Protein AF-A0A392R7L0-F1 (afdb_monomer)

Secondary structure (DSSP, 8-state):
----PPPPPPTHHHHSPP-------TTSSHHHHHHHHHSS--TT----SS----S-----

InterPro domains:
  IPR027417 P-loop containing nucleoside triphosphate hydrolase [G3DSA:3.40.50.300] (20-60)
  IPR027417 P-loop containing nucleoside triphosphate hydrolase [SSF52540] (12-55)

Mean predicted aligned error: 7.88 Å

Foldseek 3Di:
DDDPDDDDDDPCVVVPDDDDDDDDDAPPCPLVVVCVVVVHHAPLRDDDPPRSDPDDDDDD

Solvent-accessible surface area (backbone atoms only — not comparable to full-atom values): 4534 Å² total; per-residue (Å²): 134,85,78,88,74,78,76,87,82,54,74,62,77,74,72,51,78,92,83,86,84,90,84,76,67,80,88,72,47,65,68,58,51,51,31,63,74,68,72,45,88,58,94,89,71,58,91,59,99,56,87,58,73,93,64,94,80,87,88,131

Radiu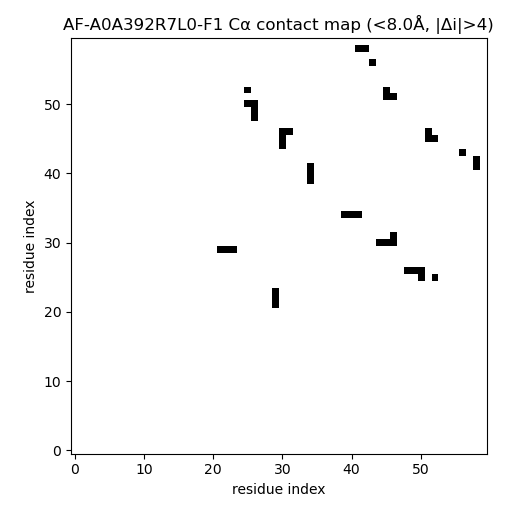s of gyration: 15.96 Å; Cα contacts (8 Å, |Δi|>4): 21; chains: 1; bounding box: 48×18×37 Å

pLDDT: mea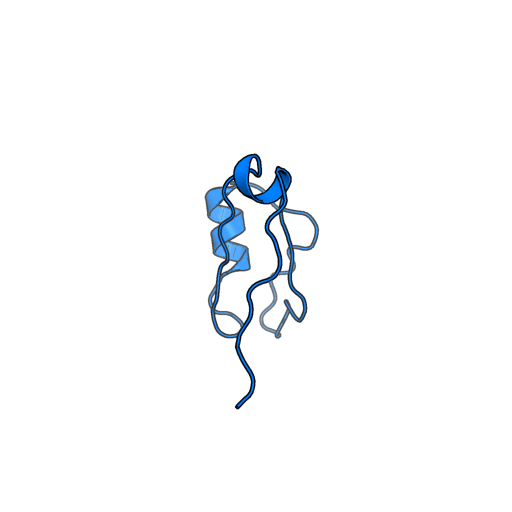n 80.87, std 12.76, range [46.25, 95.12]

Sequence (60 aa):
MMLLICPFQTDSDFDAKPMVMLLGQYSTGKTTFIKHLLRCEYPGAHIGPEPTTDRFVAVM

Structure (mmCIF, N/CA/C/O backbone):
data_AF-A0A392R7L0-F1
#
_entry.id   AF-A0A392R7L0-F1
#
loop_
_atom_site.group_PDB
_atom_site.id
_atom_site.type_symbol
_atom_site.label_atom_id
_atom_site.label_alt_id
_atom_site.label_comp_id
_atom_site.label_asym_id
_atom_site.label_entity_id
_atom_site.label_seq_id
_atom_site.pdbx_PDB_ins_code
_atom_site.Cartn_x
_atom_site.Cartn_y
_atom_site.Cartn_z
_atom_site.occupancy
_atom_site.B_iso_or_equiv
_atom_site.auth_seq_id
_atom_site.auth_comp_id
_atom_site.auth_asym_id
_atom_site.auth_atom_id
_atom_site.pdbx_PDB_model_num
ATOM 1 N N . MET A 1 1 ? 35.436 -7.809 -0.779 1.00 46.25 1 MET A N 1
ATOM 2 C CA . MET A 1 1 ? 34.850 -6.506 -1.152 1.00 46.25 1 MET A CA 1
ATOM 3 C C . MET A 1 1 ? 33.692 -6.785 -2.094 1.00 46.25 1 MET A C 1
ATOM 5 O O . MET A 1 1 ? 33.916 -7.016 -3.272 1.00 46.25 1 MET A O 1
ATOM 9 N N . MET A 1 2 ? 32.487 -6.939 -1.541 1.00 49.12 2 MET A N 1
ATOM 10 C CA . MET A 1 2 ? 31.290 -7.281 -2.310 1.00 49.12 2 MET A CA 1
ATOM 11 C C . MET A 1 2 ? 30.795 -5.998 -2.975 1.00 49.12 2 MET A C 1
ATOM 13 O O . MET A 1 2 ? 30.305 -5.105 -2.290 1.00 49.12 2 MET A O 1
ATOM 17 N N . LEU A 1 3 ? 31.039 -5.862 -4.279 1.00 62.34 3 LEU A N 1
ATOM 18 C CA . LEU A 1 3 ? 30.540 -4.731 -5.053 1.00 62.34 3 LEU A CA 1
ATOM 19 C C . LEU A 1 3 ? 29.012 -4.801 -5.054 1.00 62.34 3 LEU A C 1
ATOM 21 O O . LEU A 1 3 ? 28.428 -5.780 -5.515 1.00 62.34 3 LEU A O 1
ATOM 25 N N . LEU A 1 4 ? 28.382 -3.771 -4.500 1.00 65.06 4 LEU A N 1
ATOM 26 C CA . LEU A 1 4 ? 26.949 -3.543 -4.589 1.00 65.06 4 LEU A CA 1
ATOM 27 C C . LEU A 1 4 ? 26.647 -3.120 -6.036 1.00 65.06 4 LEU A C 1
ATOM 29 O O . LEU A 1 4 ? 26.712 -1.940 -6.367 1.00 65.06 4 LEU A O 1
ATOM 33 N N . ILE A 1 5 ? 26.423 -4.087 -6.925 1.00 72.69 5 ILE A N 1
ATOM 34 C CA . ILE A 1 5 ? 26.005 -3.816 -8.304 1.00 72.69 5 ILE A CA 1
ATOM 35 C C . ILE A 1 5 ? 24.476 -3.810 -8.310 1.00 72.69 5 ILE A C 1
ATOM 37 O O . ILE A 1 5 ? 23.854 -4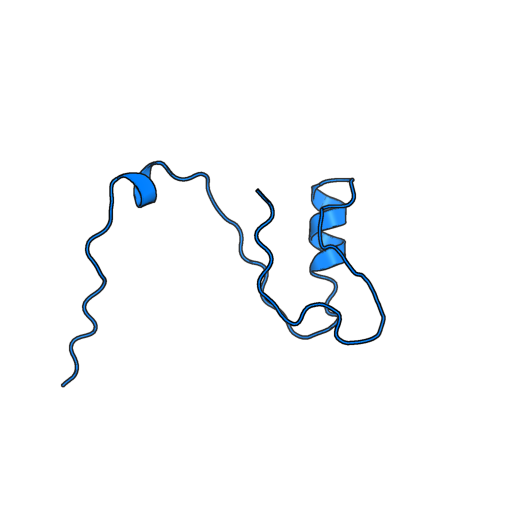.818 -7.974 1.00 72.69 5 ILE A O 1
ATOM 41 N N . CYS A 1 6 ? 23.867 -2.679 -8.663 1.00 80.62 6 CYS A N 1
ATOM 42 C CA . CYS A 1 6 ? 22.431 -2.630 -8.925 1.00 80.62 6 CYS A CA 1
ATOM 43 C C . CYS A 1 6 ? 22.136 -3.392 -10.230 1.00 80.62 6 CYS A C 1
ATOM 45 O O . CYS A 1 6 ? 22.906 -3.259 -11.185 1.00 80.62 6 CYS A O 1
ATOM 47 N N . PRO A 1 7 ? 21.061 -4.197 -10.296 1.00 84.81 7 PRO A N 1
ATOM 48 C CA . PRO A 1 7 ? 20.683 -4.891 -11.524 1.00 84.81 7 PRO A CA 1
ATOM 49 C C . PRO A 1 7 ? 20.416 -3.896 -12.662 1.00 84.81 7 PRO A C 1
ATOM 51 O O . PRO A 1 7 ? 20.049 -2.746 -12.416 1.00 84.81 7 PRO A O 1
ATOM 54 N N . PHE A 1 8 ? 20.595 -4.346 -13.910 1.00 87.88 8 PHE A N 1
ATOM 55 C CA . PHE A 1 8 ? 20.206 -3.555 -15.079 1.00 87.88 8 PHE A CA 1
ATOM 56 C C . PHE A 1 8 ? 18.710 -3.244 -15.013 1.00 87.88 8 PHE A C 1
ATOM 58 O O . PHE A 1 8 ? 17.897 -4.146 -14.815 1.00 87.88 8 PHE A O 1
ATOM 65 N N . GLN A 1 9 ? 18.375 -1.967 -15.172 1.00 90.06 9 GLN A N 1
ATOM 66 C CA . GLN A 1 9 ? 16.993 -1.510 -15.219 1.00 90.06 9 GLN A CA 1
ATOM 67 C C . GLN A 1 9 ? 16.366 -1.889 -16.560 1.00 90.06 9 GLN A C 1
ATOM 69 O O . GLN A 1 9 ? 17.040 -1.929 -17.593 1.00 90.06 9 GLN A O 1
ATOM 74 N N . THR A 1 10 ? 15.076 -2.177 -16.521 1.00 92.75 10 THR A N 1
ATOM 75 C CA . THR A 1 10 ? 14.247 -2.498 -17.681 1.00 92.75 10 THR A CA 1
ATOM 76 C C . THR A 1 10 ? 13.430 -1.276 -18.092 1.00 92.75 10 THR A C 1
ATOM 78 O O . THR A 1 10 ? 13.209 -0.385 -17.275 1.00 92.75 10 THR A O 1
ATOM 81 N N . ASP A 1 11 ? 12.928 -1.236 -19.329 1.00 94.38 11 ASP A N 1
ATOM 82 C CA . ASP A 1 11 ? 12.061 -0.136 -19.794 1.00 94.38 11 ASP A CA 1
ATOM 83 C C . ASP A 1 11 ? 10.831 0.051 -18.880 1.00 94.38 11 ASP A C 1
ATOM 85 O O . ASP A 1 11 ? 10.421 1.171 -18.579 1.00 94.38 11 ASP A O 1
ATOM 89 N N . SER A 1 12 ? 10.318 -1.052 -18.321 1.00 92.69 12 SER A N 1
ATOM 90 C CA . SER A 1 12 ? 9.221 -1.054 -17.348 1.00 92.69 12 SER A CA 1
ATOM 91 C C . SER A 1 12 ? 9.506 -0.229 -16.090 1.00 92.69 12 SER A C 1
ATOM 93 O O . SER A 1 12 ? 8.565 0.295 -15.500 1.00 92.69 12 SER A O 1
ATOM 95 N N . ASP A 1 13 ? 10.767 -0.095 -15.665 1.00 90.62 13 ASP A N 1
ATOM 96 C CA . ASP A 1 13 ? 11.129 0.706 -14.487 1.00 90.62 13 ASP A CA 1
ATOM 97 C C . ASP A 1 13 ? 10.945 2.214 -14.735 1.00 90.62 13 ASP A C 1
ATOM 99 O O . ASP A 1 13 ? 10.799 2.983 -13.782 1.00 90.62 13 ASP A O 1
ATOM 103 N N . PHE A 1 14 ? 10.926 2.637 -16.003 1.00 92.75 14 PHE A N 1
ATOM 104 C CA . PHE A 1 14 ? 10.733 4.029 -16.413 1.00 92.75 14 PHE A CA 1
ATOM 105 C C . PHE A 1 14 ? 9.273 4.336 -16.759 1.00 92.75 14 PHE A C 1
ATOM 107 O O . PHE A 1 14 ? 8.791 5.427 -16.455 1.00 92.75 14 PHE A O 1
ATOM 114 N N . ASP A 1 15 ? 8.566 3.369 -17.345 1.00 95.12 15 ASP A N 1
ATOM 115 C CA . ASP A 1 15 ? 7.165 3.524 -17.758 1.00 95.12 15 ASP A CA 1
ATOM 116 C C . ASP A 1 15 ? 6.155 3.219 -16.635 1.00 95.12 15 ASP A C 1
ATOM 118 O O . ASP A 1 15 ? 4.958 3.504 -16.764 1.00 95.12 15 ASP A O 1
ATOM 122 N N . ALA A 1 16 ? 6.601 2.621 -15.525 1.00 93.38 16 ALA A N 1
ATOM 123 C CA . ALA A 1 16 ? 5.732 2.271 -14.408 1.00 93.38 16 ALA A CA 1
ATOM 124 C C . ALA A 1 16 ? 5.039 3.496 -13.789 1.00 93.38 16 ALA A C 1
ATOM 126 O O . ALA A 1 16 ? 5.606 4.579 -13.632 1.00 93.38 16 ALA A O 1
ATOM 127 N N . LYS A 1 17 ? 3.790 3.298 -13.347 1.00 94.06 17 LYS A N 1
ATOM 128 C CA . LYS A 1 17 ? 3.080 4.301 -12.545 1.00 94.06 17 LYS A CA 1
ATOM 129 C C . LYS A 1 17 ? 3.858 4.574 -11.250 1.00 94.06 17 LYS A C 1
ATOM 131 O O . LYS A 1 17 ? 4.382 3.629 -10.657 1.00 94.06 17 LYS A O 1
ATOM 136 N N . PRO A 1 18 ? 3.884 5.825 -10.757 1.00 92.88 18 PRO A N 1
ATOM 137 C CA . PRO A 1 18 ? 4.538 6.138 -9.494 1.00 92.88 18 PRO A CA 1
ATOM 138 C C . PRO A 1 18 ? 3.910 5.334 -8.350 1.00 92.88 18 PRO A C 1
ATOM 140 O O . PRO A 1 18 ? 2.687 5.256 -8.228 1.00 92.88 18 PRO A O 1
ATOM 143 N N . MET A 1 19 ? 4.759 4.754 -7.503 1.00 93.56 19 MET A N 1
ATOM 144 C CA . MET A 1 19 ? 4.350 3.921 -6.372 1.00 93.56 19 MET A CA 1
ATOM 145 C C . MET A 1 19 ? 4.664 4.613 -5.044 1.00 93.56 19 MET A C 1
A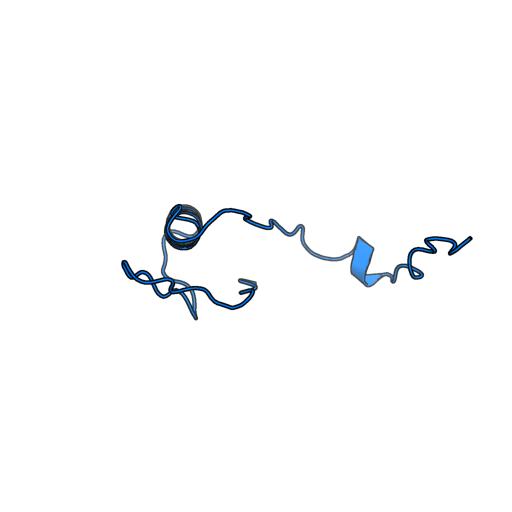TOM 147 O O . MET A 1 19 ? 5.700 5.260 -4.896 1.00 93.56 19 MET A O 1
ATOM 151 N N . VAL A 1 20 ? 3.781 4.444 -4.057 1.00 92.56 20 VAL A N 1
ATOM 152 C CA . VAL A 1 20 ? 3.966 4.953 -2.691 1.00 92.56 20 VAL A CA 1
ATOM 153 C C . VAL A 1 20 ? 4.016 3.776 -1.724 1.00 92.56 20 VAL A C 1
ATOM 155 O O . VAL A 1 20 ? 3.070 2.998 -1.636 1.00 92.56 20 VAL A O 1
ATOM 158 N N . MET A 1 21 ? 5.111 3.661 -0.972 1.00 91.94 21 MET A N 1
ATOM 159 C CA . MET A 1 21 ? 5.286 2.638 0.058 1.00 91.94 21 MET A CA 1
ATOM 160 C C . MET A 1 21 ? 5.071 3.249 1.445 1.00 91.94 21 MET A C 1
ATOM 162 O O . MET A 1 21 ? 5.787 4.164 1.845 1.00 91.94 21 MET A O 1
ATOM 166 N N . LEU A 1 22 ? 4.100 2.730 2.199 1.00 88.81 22 LEU A N 1
ATOM 167 C CA . LEU A 1 22 ? 3.865 3.147 3.583 1.00 88.81 22 LEU A CA 1
ATOM 168 C C . LEU A 1 22 ? 4.613 2.227 4.548 1.00 88.81 22 LEU A C 1
ATOM 170 O O . LEU A 1 22 ? 4.296 1.045 4.672 1.00 88.81 22 LEU A O 1
ATOM 174 N N . LEU A 1 23 ? 5.580 2.793 5.267 1.00 88.31 23 LEU A N 1
ATOM 175 C CA . LEU A 1 23 ? 6.354 2.111 6.302 1.00 88.31 23 LEU A CA 1
ATOM 176 C C . LEU A 1 23 ? 5.878 2.535 7.694 1.00 88.31 23 LEU A C 1
ATOM 178 O O . LEU A 1 23 ? 5.534 3.691 7.925 1.00 88.31 23 LEU A O 1
ATOM 182 N N . GLY A 1 24 ? 5.870 1.601 8.641 1.00 86.25 24 GLY A N 1
ATOM 183 C CA . GLY A 1 24 ? 5.520 1.887 10.031 1.00 86.25 24 GLY A CA 1
ATOM 184 C C . GLY A 1 24 ? 5.256 0.622 10.837 1.00 86.25 24 GLY A C 1
ATOM 185 O O . GLY A 1 24 ? 4.890 -0.409 10.270 1.00 86.25 24 GLY A O 1
ATOM 186 N N . GLN A 1 25 ? 5.409 0.717 12.158 1.00 82.69 25 GLN A N 1
ATOM 187 C CA . GLN A 1 25 ? 5.166 -0.376 13.108 1.00 82.69 25 GLN A CA 1
ATOM 188 C C . GLN A 1 25 ? 3.714 -0.879 13.060 1.00 82.69 25 GLN A C 1
ATOM 190 O O . GLN A 1 25 ? 2.844 -0.282 12.419 1.00 82.69 25 GLN A O 1
ATOM 195 N N . TYR A 1 26 ? 3.436 -2.002 13.716 1.00 79.25 26 TYR A N 1
ATOM 196 C CA . TYR A 1 26 ? 2.078 -2.536 13.799 1.00 79.25 26 TYR A CA 1
ATOM 197 C C . TYR A 1 26 ? 1.092 -1.504 14.360 1.00 79.25 26 TYR A C 1
ATOM 199 O O . TYR A 1 26 ? 1.440 -0.671 15.193 1.00 79.25 26 TYR A O 1
ATOM 207 N N . SER A 1 27 ? -0.139 -1.544 13.849 1.00 77.06 27 SER A N 1
ATOM 208 C CA . SER A 1 27 ? -1.261 -0.728 14.331 1.00 77.06 27 SER A CA 1
ATOM 209 C C . SER A 1 27 ? -1.069 0.799 1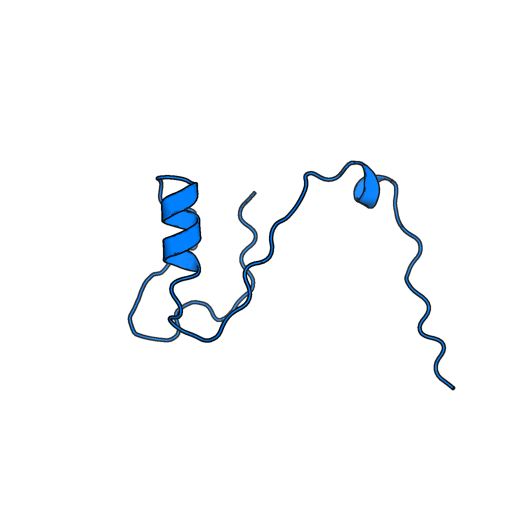4.272 1.00 77.06 27 SER A C 1
ATOM 211 O O . SER A 1 27 ? -1.838 1.540 14.872 1.00 77.06 27 SER A O 1
ATOM 213 N N . THR A 1 28 ? -0.128 1.304 13.464 1.00 85.69 28 THR A N 1
ATOM 214 C CA . THR A 1 28 ? 0.068 2.752 13.226 1.00 85.69 28 THR A CA 1
ATOM 215 C C . THR A 1 28 ? -0.895 3.366 12.195 1.00 85.69 28 THR A C 1
ATOM 217 O O . THR A 1 28 ? -0.651 4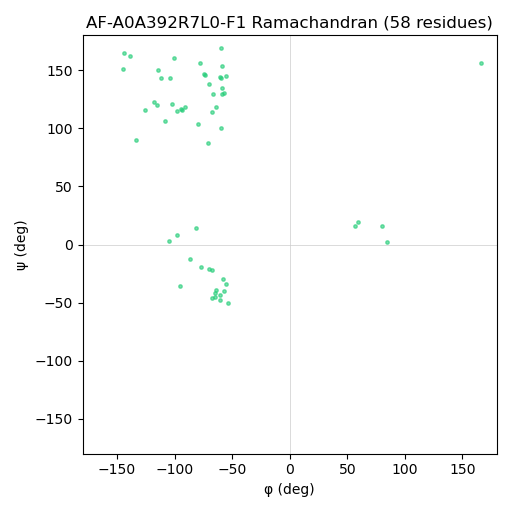.459 11.694 1.00 85.69 28 THR A O 1
ATOM 220 N N . GLY A 1 29 ? -1.974 2.669 11.821 1.00 87.06 29 GLY A N 1
ATOM 221 C CA . GLY A 1 29 ? -3.016 3.216 10.940 1.00 87.06 29 GLY A CA 1
ATOM 222 C C . GLY A 1 29 ? -2.717 3.213 9.433 1.00 87.06 29 GLY A C 1
ATOM 223 O O . GLY A 1 29 ? -3.427 3.881 8.690 1.00 87.06 29 GLY A O 1
ATOM 224 N N . LYS A 1 30 ? -1.724 2.450 8.950 1.00 89.25 30 LYS A N 1
ATOM 225 C CA . LYS A 1 30 ? -1.375 2.356 7.511 1.00 89.25 30 LYS A CA 1
ATOM 226 C C . LYS A 1 30 ? -2.574 1.983 6.622 1.00 89.25 30 LYS A C 1
ATOM 228 O O . LYS A 1 30 ? -2.867 2.684 5.660 1.00 89.25 30 LYS A O 1
ATOM 233 N N . THR A 1 31 ? -3.307 0.928 6.984 1.00 86.62 31 THR A N 1
ATOM 234 C CA . THR A 1 31 ? -4.520 0.475 6.276 1.00 86.62 31 THR A CA 1
ATOM 235 C C . THR A 1 31 ? -5.604 1.554 6.275 1.00 86.62 31 THR A C 1
ATOM 237 O O . THR A 1 31 ? -6.203 1.849 5.243 1.00 86.62 31 THR A O 1
ATOM 240 N N . THR A 1 32 ? -5.806 2.212 7.420 1.00 89.06 32 THR A N 1
ATOM 241 C CA . THR A 1 32 ? -6.768 3.311 7.570 1.00 89.06 32 THR A CA 1
ATOM 242 C C . THR A 1 32 ? -6.396 4.514 6.707 1.00 89.06 32 THR A C 1
ATOM 244 O O . THR A 1 32 ? -7.275 5.133 6.114 1.00 89.06 32 THR A O 1
ATOM 247 N N . PHE A 1 33 ? -5.106 4.835 6.595 1.00 91.25 33 PHE A N 1
ATOM 248 C CA . PHE A 1 33 ? -4.620 5.931 5.762 1.00 91.25 33 PHE A CA 1
ATOM 249 C C . PHE A 1 33 ? -4.888 5.674 4.274 1.00 91.25 33 PHE A C 1
ATOM 251 O O . PHE A 1 33 ? -5.419 6.549 3.593 1.00 91.25 33 PHE A O 1
ATOM 258 N N . ILE A 1 34 ? -4.620 4.457 3.785 1.00 90.06 34 ILE A N 1
ATOM 259 C CA . ILE A 1 34 ? -4.943 4.066 2.402 1.00 90.06 34 ILE A CA 1
ATOM 260 C C . ILE A 1 34 ? -6.453 4.172 2.157 1.00 90.06 34 ILE A C 1
ATOM 262 O O . ILE A 1 34 ? -6.873 4.812 1.194 1.00 90.06 34 ILE A O 1
ATOM 266 N N . LYS A 1 35 ? -7.278 3.626 3.060 1.00 89.69 35 LYS A N 1
ATOM 267 C CA . LYS A 1 35 ? -8.743 3.742 2.982 1.00 89.69 35 LYS A CA 1
ATOM 268 C C . LYS A 1 35 ? -9.205 5.203 2.954 1.00 89.69 35 LYS A C 1
ATOM 270 O O . LYS A 1 35 ? -10.125 5.543 2.216 1.00 89.69 35 LYS A O 1
ATOM 275 N N . HIS A 1 36 ? -8.579 6.077 3.740 1.00 91.88 36 HIS A N 1
ATOM 276 C CA . HIS A 1 36 ? -8.913 7.500 3.760 1.00 91.88 36 HIS A CA 1
ATOM 277 C C . HIS A 1 36 ? -8.598 8.186 2.422 1.00 91.88 36 HIS A C 1
ATOM 279 O O . HIS A 1 36 ? -9.416 8.967 1.934 1.00 91.88 36 HIS A O 1
ATOM 285 N N . LEU A 1 37 ? -7.457 7.859 1.806 1.00 91.69 37 LEU A N 1
ATOM 286 C CA . LEU A 1 37 ? -7.072 8.384 0.494 1.00 91.69 37 LEU A CA 1
ATOM 287 C C . LEU A 1 37 ? -7.984 7.873 -0.628 1.00 91.69 37 LEU A C 1
ATOM 289 O O . LEU A 1 37 ? -8.445 8.664 -1.448 1.00 91.69 37 LEU A O 1
ATOM 293 N N . LEU A 1 38 ? -8.268 6.569 -0.647 1.00 89.56 38 LEU A N 1
ATOM 294 C CA . LEU A 1 38 ? -9.094 5.936 -1.681 1.00 89.56 38 LEU A CA 1
ATOM 295 C C . LEU A 1 38 ? -10.596 6.195 -1.493 1.00 89.56 38 LEU A C 1
ATOM 297 O O . LEU A 1 38 ? -11.370 6.042 -2.434 1.00 89.56 38 LEU A O 1
ATOM 301 N N . ARG A 1 39 ? -11.016 6.590 -0.283 1.00 91.12 39 ARG A N 1
ATOM 302 C CA . ARG A 1 39 ? -12.422 6.749 0.138 1.00 91.12 39 ARG A CA 1
ATOM 303 C C . ARG A 1 39 ? -13.272 5.479 -0.017 1.00 91.12 39 ARG A C 1
ATOM 305 O O . ARG A 1 39 ? -14.497 5.549 0.051 1.00 91.12 39 ARG A O 1
ATOM 312 N N . CYS A 1 40 ? -12.638 4.324 -0.185 1.00 87.62 40 CYS A N 1
ATOM 313 C CA . CYS A 1 40 ? -13.269 3.014 -0.283 1.00 87.62 40 CYS A CA 1
ATOM 314 C C . CYS A 1 40 ? -12.399 1.944 0.392 1.00 87.62 40 CYS A C 1
ATOM 316 O O . CYS A 1 40 ? -11.227 2.173 0.700 1.00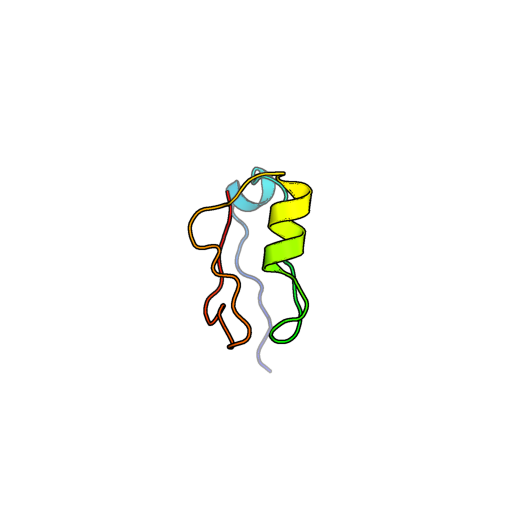 87.62 40 CYS A O 1
ATOM 318 N N . GLU A 1 41 ? -12.995 0.780 0.651 1.00 84.50 41 GLU A N 1
ATOM 319 C CA . GLU A 1 41 ? -12.243 -0.407 1.065 1.00 84.50 41 GLU A CA 1
ATOM 320 C C . GLU A 1 41 ? -11.482 -0.989 -0.125 1.00 84.50 41 GLU A C 1
ATOM 322 O O . GLU A 1 41 ? -11.983 -0.980 -1.251 1.00 84.50 41 GLU A O 1
ATOM 327 N N . TYR A 1 42 ? -10.299 -1.540 0.137 1.00 84.00 42 TYR A N 1
ATOM 328 C CA . TYR A 1 42 ? -9.502 -2.234 -0.869 1.00 84.00 42 TYR A CA 1
ATOM 329 C C . TYR A 1 42 ? -9.371 -3.731 -0.540 1.00 84.00 42 TYR A C 1
ATOM 331 O O . TYR A 1 42 ? -9.396 -4.113 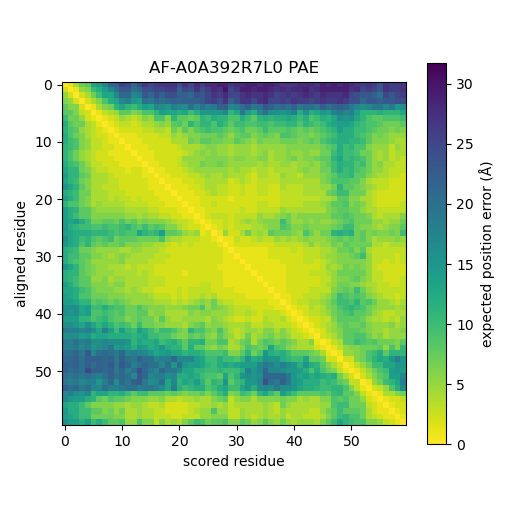0.635 1.00 84.00 42 TYR A O 1
ATOM 339 N N . PRO A 1 43 ? -9.228 -4.607 -1.553 1.00 81.00 43 PRO A N 1
ATOM 340 C CA . PRO A 1 43 ? -9.068 -6.041 -1.331 1.00 81.00 43 PRO A CA 1
ATOM 341 C C . PRO A 1 43 ? -7.862 -6.350 -0.435 1.00 81.00 43 PRO A C 1
ATOM 343 O O . PRO A 1 43 ? -6.758 -5.869 -0.675 1.00 81.00 43 PRO A O 1
ATOM 346 N N . GLY A 1 44 ? -8.067 -7.164 0.602 1.00 76.38 44 GLY A N 1
ATOM 347 C CA . GLY A 1 44 ? -7.016 -7.505 1.567 1.00 76.38 44 GLY A CA 1
ATOM 348 C C . GLY A 1 44 ? -6.830 -6.491 2.701 1.00 76.38 44 GLY A C 1
ATOM 349 O O . GLY A 1 44 ? -5.970 -6.703 3.555 1.00 76.38 44 GLY A O 1
ATOM 350 N N . ALA A 1 45 ? -7.638 -5.426 2.764 1.00 74.06 45 ALA A N 1
ATOM 351 C CA . ALA A 1 45 ? -7.719 -4.582 3.950 1.00 74.06 45 ALA A CA 1
ATOM 352 C C . ALA A 1 45 ? -8.357 -5.364 5.112 1.00 74.06 45 ALA A C 1
ATOM 354 O O . ALA A 1 45 ? -9.534 -5.717 5.076 1.00 74.06 45 ALA A O 1
ATOM 355 N N . HIS A 1 46 ? -7.580 -5.621 6.164 1.00 71.44 46 HIS A N 1
ATOM 356 C CA . HIS A 1 46 ? -8.091 -6.122 7.437 1.00 71.44 46 HIS A CA 1
ATOM 357 C C . HIS A 1 46 ? -7.615 -5.190 8.554 1.00 71.44 46 HIS A C 1
ATOM 359 O O . HIS A 1 46 ? -6.414 -5.022 8.762 1.00 71.44 46 HIS A O 1
ATOM 365 N N . ILE A 1 47 ? -8.559 -4.519 9.219 1.00 66.19 47 ILE A N 1
ATOM 366 C CA . ILE A 1 47 ? -8.291 -3.588 10.320 1.00 66.19 47 ILE A CA 1
ATOM 367 C C . ILE A 1 47 ? -8.767 -4.266 11.604 1.00 66.19 47 ILE A C 1
ATOM 369 O O . ILE A 1 47 ? -9.969 -4.369 11.838 1.00 66.19 47 ILE A O 1
ATOM 373 N N . GLY A 1 48 ? -7.827 -4.721 12.428 1.00 64.31 48 GLY A N 1
ATOM 374 C CA . GLY A 1 48 ? -8.091 -5.275 13.756 1.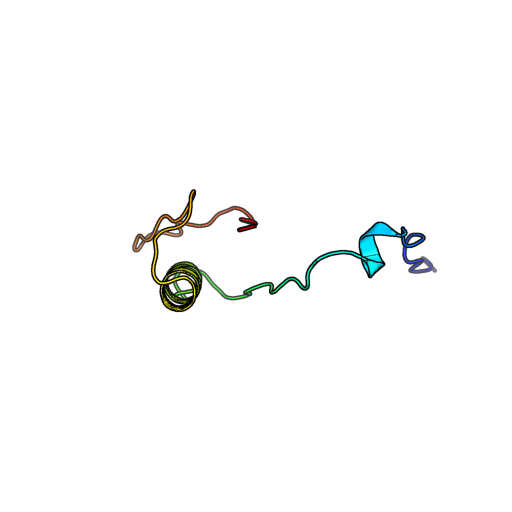00 64.31 48 GLY A CA 1
ATOM 375 C C . GLY A 1 48 ? -7.049 -4.792 14.773 1.00 64.31 48 GLY A C 1
ATOM 376 O O . GLY A 1 48 ? -5.997 -4.294 14.369 1.00 64.31 48 GLY A O 1
ATOM 377 N N . PRO A 1 49 ? -7.326 -4.898 16.087 1.00 55.16 49 PRO A N 1
ATOM 378 C CA . PRO A 1 49 ? -6.382 -4.511 17.143 1.00 55.16 49 PRO A CA 1
ATOM 379 C C . PRO A 1 49 ? -5.144 -5.424 17.208 1.00 55.16 49 PRO A C 1
ATOM 381 O O . PRO A 1 49 ? -4.097 -5.011 17.703 1.00 55.16 49 PRO A O 1
ATOM 384 N N . GLU A 1 50 ? -5.253 -6.644 16.684 1.00 58.72 50 GLU A N 1
ATOM 385 C CA . GLU A 1 50 ? -4.160 -7.604 16.517 1.00 58.72 50 GLU A CA 1
ATOM 386 C C . GLU A 1 50 ? -3.284 -7.242 15.296 1.00 58.72 50 GLU A C 1
ATOM 388 O O . GLU A 1 50 ? -3.763 -6.556 14.384 1.00 58.72 50 GLU A O 1
ATOM 393 N N . PRO A 1 51 ? -2.003 -7.663 15.232 1.00 57.78 51 PRO A N 1
ATOM 394 C CA . PRO A 1 51 ? -1.158 -7.444 14.057 1.00 57.78 51 PRO A CA 1
ATOM 395 C C . PRO A 1 51 ? -1.792 -8.107 12.826 1.00 57.78 51 PRO A C 1
ATOM 397 O O . PRO A 1 51 ? -1.712 -9.310 12.617 1.00 57.78 51 PRO A O 1
ATOM 400 N N . THR A 1 52 ? -2.458 -7.291 12.015 1.00 58.41 52 THR A N 1
ATOM 401 C CA . THR A 1 52 ? -3.374 -7.741 10.956 1.00 58.41 52 THR A CA 1
ATOM 402 C C . THR A 1 52 ? -2.771 -7.615 9.552 1.00 58.41 52 THR A C 1
ATOM 404 O O . THR A 1 52 ? -3.420 -7.926 8.558 1.00 58.41 52 THR A O 1
ATOM 407 N N . THR A 1 53 ? -1.505 -7.195 9.444 1.00 59.94 53 THR A N 1
ATOM 408 C CA . THR A 1 53 ? -0.767 -7.095 8.174 1.00 59.94 53 THR A CA 1
ATOM 409 C C . THR A 1 53 ? 0.621 -7.714 8.325 1.00 59.94 53 THR A C 1
ATOM 411 O O . THR A 1 53 ? 1.575 -7.032 8.683 1.00 59.94 53 THR A O 1
ATOM 414 N N . ASP A 1 54 ? 0.716 -9.015 8.053 1.00 61.22 54 ASP A N 1
ATOM 415 C CA . ASP A 1 54 ? 1.958 -9.810 8.127 1.00 61.22 54 ASP A CA 1
ATOM 416 C C . ASP A 1 54 ? 2.632 -9.979 6.746 1.00 61.22 54 ASP A C 1
ATOM 418 O O . ASP A 1 54 ? 3.536 -10.785 6.542 1.00 61.22 54 ASP A O 1
ATOM 422 N N . ARG A 1 55 ? 2.130 -9.263 5.728 1.00 70.44 55 ARG A N 1
ATOM 423 C CA . ARG A 1 55 ? 2.566 -9.373 4.329 1.00 70.44 55 ARG A CA 1
ATOM 424 C C . ARG A 1 55 ? 2.526 -8.014 3.645 1.00 70.44 55 ARG A C 1
ATOM 426 O O . ARG A 1 55 ? 1.693 -7.171 3.975 1.00 70.44 55 ARG A O 1
ATOM 433 N N . PHE A 1 56 ? 3.392 -7.820 2.655 1.00 77.94 56 PHE A N 1
ATOM 434 C CA . PHE A 1 56 ? 3.293 -6.676 1.753 1.00 77.94 56 PHE A CA 1
ATOM 435 C C . PHE A 1 56 ? 2.024 -6.796 0.900 1.00 77.94 56 PHE A C 1
ATOM 437 O O . PHE A 1 56 ? 1.780 -7.839 0.294 1.00 77.94 56 PHE A O 1
ATOM 444 N N . VAL A 1 57 ? 1.228 -5.726 0.855 1.00 83.31 57 VAL A N 1
ATOM 445 C CA . VAL A 1 57 ? 0.033 -5.619 0.008 1.00 83.31 57 VAL A CA 1
ATOM 446 C C . VAL A 1 57 ? 0.268 -4.511 -1.008 1.00 83.31 57 VAL A C 1
ATOM 448 O O . VAL A 1 57 ? 0.484 -3.361 -0.628 1.00 83.31 57 VAL A O 1
ATOM 451 N N . ALA A 1 58 ? 0.226 -4.861 -2.292 1.00 83.81 58 ALA A N 1
ATOM 452 C CA . ALA A 1 58 ? 0.232 -3.900 -3.387 1.00 83.81 58 ALA A CA 1
ATOM 453 C C . ALA A 1 58 ? -1.216 -3.614 -3.802 1.00 83.81 58 ALA A C 1
ATOM 455 O O . ALA A 1 58 ? -1.924 -4.516 -4.248 1.00 83.81 58 ALA A O 1
ATOM 456 N N . VAL A 1 59 ? -1.650 -2.366 -3.633 1.00 84.12 59 VAL A N 1
ATOM 457 C CA . VAL A 1 59 ? -2.944 -1.879 -4.128 1.00 84.12 59 VAL A CA 1
ATOM 458 C C . VAL A 1 59 ? -2.670 -1.168 -5.452 1.00 84.12 59 VAL A C 1
ATOM 460 O O . VAL A 1 59 ? -1.940 -0.178 -5.457 1.00 84.12 59 VAL A O 1
ATOM 463 N N . MET A 1 60 ? -3.192 -1.707 -6.558 1.00 81.31 60 MET A N 1
ATOM 464 C CA . MET A 1 60 ? -2.987 -1.207 -7.928 1.00 81.31 60 MET A CA 1
ATOM 465 C C . MET A 1 60 ? -4.291 -0.760 -8.576 1.00 81.31 60 MET A C 1
ATOM 467 O O . MET A 1 60 ? -5.335 -1.370 -8.253 1.00 81.31 60 MET A O 1
#

Organism: NCBI:txid97028